Protein AF-A0A7C1IAZ4-F1 (afdb_monomer_lite)

Secondary structure (DSSP, 8-state):
-PPPB--TTSPPBPTTS--EEESB-TTSS-BTTSTT--EEEE-TTSSEEEEE-SS-EEEEE--TTS--EEEEEPPP--PSSPP-

Foldseek 3Di:
DDDWDDAALDDTHDPPQLKAWDQADPVRPDGDPPPQFPTWIAHNVRQWIWTGGPHWIWIWGDDPVPDIDIDTRHHDDDDPPDDD

pLDDT: mean 92.22, std 8.54, range [45.84, 98.31]

Sequence (84 aa):
MTEPIRLPDLPPFSADSGMISLDRTSDGRFAVGRAGVRAVVATGDRKVEFVAYAEHTLALVTSALGYPAYYPVHPVAVERPVKA

Structure (mmCIF, N/CA/C/O backbone):
data_AF-A0A7C1IAZ4-F1
#
_entry.id   AF-A0A7C1IAZ4-F1
#
loop_
_atom_site.group_PDB
_atom_site.id
_atom_site.type_symbol
_atom_site.label_atom_id
_atom_site.label_alt_id
_atom_site.label_comp_id
_atom_site.label_asym_id
_atom_site.label_entity_id
_atom_site.label_seq_id
_atom_site.pdbx_PDB_ins_code
_atom_site.Cartn_x
_atom_site.Cartn_y
_atom_site.Cartn_z
_atom_site.occupancy
_atom_site.B_iso_or_equiv
_atom_site.auth_seq_id
_atom_sit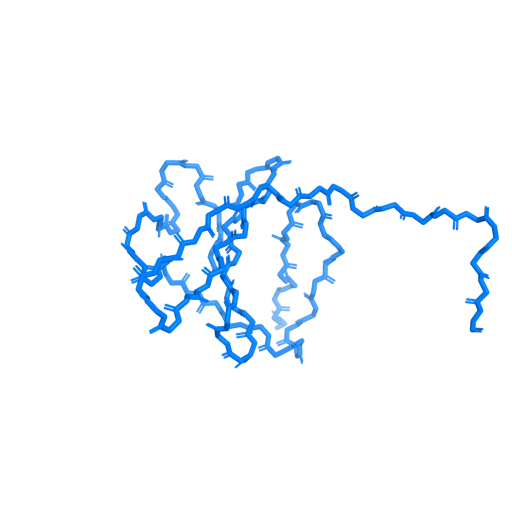e.auth_comp_id
_atom_site.auth_asym_id
_atom_site.auth_atom_id
_atom_site.pdbx_PDB_model_num
ATOM 1 N N . MET A 1 1 ? -0.489 -20.756 11.180 1.00 45.84 1 MET A N 1
ATOM 2 C CA . MET A 1 1 ? 0.564 -20.200 10.304 1.00 45.84 1 MET A CA 1
ATOM 3 C C . MET A 1 1 ? -0.056 -19.003 9.610 1.00 45.84 1 MET A C 1
ATOM 5 O O . MET A 1 1 ? -1.072 -19.191 8.957 1.00 45.84 1 MET A O 1
ATOM 9 N N . THR A 1 2 ? 0.442 -17.793 9.853 1.00 60.28 2 THR A N 1
ATOM 10 C CA . THR A 1 2 ? -0.127 -16.568 9.266 1.00 60.28 2 THR A CA 1
ATOM 11 C C . THR A 1 2 ? 0.425 -16.391 7.856 1.00 60.28 2 THR A C 1
ATOM 13 O O . THR A 1 2 ? 1.632 -16.517 7.654 1.00 60.28 2 THR A O 1
ATOM 16 N N . GLU A 1 3 ? -0.451 -16.171 6.879 1.00 72.31 3 GLU A N 1
ATOM 17 C CA . GLU A 1 3 ? -0.070 -16.048 5.471 1.00 72.31 3 GLU A CA 1
ATOM 18 C C . GLU A 1 3 ? 0.682 -14.724 5.222 1.00 72.31 3 GLU A C 1
ATOM 20 O O . GLU A 1 3 ? 0.298 -13.697 5.789 1.00 72.31 3 GLU A O 1
ATOM 25 N N . PRO A 1 4 ? 1.771 -14.718 4.427 1.00 80.06 4 PRO A N 1
ATOM 26 C CA . PRO A 1 4 ? 2.501 -13.494 4.113 1.00 80.06 4 PRO A CA 1
ATOM 27 C C . PRO A 1 4 ? 1.654 -12.540 3.267 1.00 80.06 4 PRO A C 1
ATOM 29 O O . PRO A 1 4 ? 0.923 -12.960 2.368 1.00 80.06 4 PRO A O 1
ATOM 32 N N . ILE A 1 5 ? 1.809 -11.239 3.508 1.00 87.38 5 ILE A N 1
ATOM 33 C CA . ILE A 1 5 ? 1.126 -10.199 2.738 1.00 87.38 5 ILE A CA 1
ATOM 34 C C . ILE A 1 5 ? 1.795 -10.105 1.366 1.00 87.38 5 ILE A C 1
ATOM 36 O O . ILE A 1 5 ? 3.006 -9.889 1.257 1.00 87.38 5 ILE A O 1
ATOM 40 N N . ARG A 1 6 ? 0.993 -10.264 0.308 1.00 90.94 6 ARG A N 1
ATOM 41 C CA . ARG A 1 6 ? 1.440 -10.145 -1.083 1.00 90.94 6 ARG A CA 1
ATOM 42 C C . ARG A 1 6 ? 0.859 -8.890 -1.713 1.00 90.94 6 ARG A C 1
ATOM 44 O O . ARG A 1 6 ? -0.346 -8.802 -1.931 1.00 90.94 6 ARG A O 1
ATOM 51 N N . LEU A 1 7 ? 1.741 -7.954 -2.030 1.00 94.00 7 LEU A N 1
ATOM 52 C CA . LEU A 1 7 ? 1.439 -6.761 -2.809 1.00 94.00 7 LEU A CA 1
ATOM 53 C C . LEU A 1 7 ? 2.218 -6.896 -4.124 1.00 94.00 7 LEU A C 1
ATOM 55 O O . LEU A 1 7 ? 3.437 -7.067 -4.057 1.00 94.00 7 LEU A O 1
ATOM 59 N N . PRO A 1 8 ? 1.570 -6.874 -5.303 1.00 94.75 8 PRO A N 1
ATOM 60 C CA . PRO A 1 8 ? 2.294 -6.754 -6.564 1.00 94.75 8 PRO A CA 1
ATOM 61 C C . PRO A 1 8 ? 3.281 -5.582 -6.523 1.00 94.75 8 PRO A C 1
ATOM 63 O O . PRO A 1 8 ? 3.059 -4.614 -5.794 1.00 94.75 8 PRO A O 1
ATOM 66 N N . ASP A 1 9 ? 4.368 -5.686 -7.284 1.00 93.25 9 ASP A N 1
ATOM 67 C CA . ASP A 1 9 ? 5.439 -4.681 -7.380 1.00 93.25 9 ASP A CA 1
ATOM 68 C C . ASP A 1 9 ? 6.339 -4.532 -6.137 1.00 93.25 9 ASP A C 1
ATOM 70 O O . ASP A 1 9 ? 7.396 -3.899 -6.212 1.00 93.25 9 ASP A O 1
ATOM 74 N N . LEU A 1 10 ? 5.989 -5.181 -5.020 1.00 92.94 10 LEU A N 1
ATOM 75 C CA . LEU A 1 10 ? 6.769 -5.201 -3.783 1.00 92.94 10 LEU A CA 1
ATOM 76 C C . LEU A 1 10 ? 7.178 -6.632 -3.389 1.00 92.94 10 LEU A C 1
ATOM 78 O O . LEU A 1 10 ? 6.475 -7.600 -3.693 1.00 92.94 10 LEU A O 1
ATOM 82 N N . PRO A 1 11 ? 8.303 -6.798 -2.668 1.00 90.81 11 PRO A N 1
ATOM 83 C CA . PRO A 1 11 ? 8.634 -8.067 -2.029 1.00 90.81 11 PRO A CA 1
ATOM 84 C C . PRO A 1 11 ? 7.539 -8.515 -1.041 1.00 90.81 11 PRO A C 1
ATOM 86 O O . PRO A 1 11 ? 6.834 -7.675 -0.480 1.00 90.81 11 PRO A O 1
ATOM 89 N N . PRO A 1 12 ? 7.392 -9.828 -0.786 1.00 90.50 12 PRO A N 1
ATOM 90 C CA . PRO A 1 12 ? 6.436 -10.317 0.201 1.00 90.50 12 PRO A CA 1
ATOM 91 C C . PRO A 1 12 ? 6.805 -9.830 1.605 1.00 90.50 12 PRO A C 1
ATOM 93 O O . PRO A 1 12 ? 7.973 -9.870 1.996 1.00 90.50 12 PRO A O 1
ATOM 96 N N . PHE A 1 13 ? 5.797 -9.441 2.383 1.00 91.00 13 PHE A N 1
ATOM 97 C CA . PHE A 1 13 ? 5.977 -9.046 3.777 1.00 91.00 13 PHE A CA 1
ATOM 98 C C . PHE A 1 13 ? 5.570 -10.183 4.707 1.00 91.00 13 PHE A C 1
ATOM 100 O O . PHE A 1 13 ? 4.551 -10.852 4.509 1.00 91.00 13 PHE A O 1
ATOM 107 N N . SER A 1 14 ? 6.370 -10.399 5.744 1.00 91.12 14 SER A N 1
ATOM 108 C CA . SER A 1 14 ? 6.030 -11.314 6.824 1.00 91.12 14 SER A CA 1
ATOM 109 C C . SER A 1 14 ? 4.894 -10.755 7.687 1.00 91.12 14 SER A C 1
ATOM 111 O O . SER A 1 14 ? 4.588 -9.559 7.676 1.00 91.12 14 SER A O 1
ATOM 113 N N . ALA A 1 15 ? 4.260 -11.633 8.462 1.00 85.69 15 ALA A N 1
ATOM 114 C CA . ALA A 1 15 ? 3.161 -11.254 9.347 1.00 85.69 15 ALA A CA 1
ATOM 115 C C . ALA A 1 15 ? 3.592 -10.320 10.497 1.00 85.69 15 ALA A C 1
ATOM 117 O O . ALA A 1 15 ? 2.764 -9.605 11.050 1.00 85.69 15 ALA A O 1
ATOM 118 N N . ASP A 1 16 ? 4.878 -10.309 10.849 1.00 90.31 16 ASP A N 1
ATOM 119 C CA . ASP A 1 16 ? 5.495 -9.452 11.867 1.00 90.31 16 ASP A CA 1
ATOM 120 C C . ASP A 1 16 ? 6.086 -8.152 11.292 1.00 90.31 16 ASP A C 1
ATOM 122 O O . ASP A 1 16 ? 6.709 -7.384 12.017 1.00 90.31 16 ASP A O 1
ATOM 126 N N . SER A 1 17 ? 5.843 -7.853 10.010 1.00 91.75 17 SER A N 1
ATOM 127 C CA . SER A 1 17 ? 6.319 -6.627 9.345 1.00 91.75 17 SER A CA 1
ATOM 128 C C . SER A 1 17 ? 5.759 -5.321 9.929 1.00 91.75 17 SER A C 1
ATOM 130 O O . SER A 1 17 ? 6.208 -4.238 9.558 1.00 91.75 17 SER A O 1
ATOM 132 N N . GLY A 1 18 ? 4.757 -5.394 10.812 1.00 93.31 18 GLY A N 1
ATOM 133 C CA . GLY A 1 18 ? 4.065 -4.229 11.371 1.00 93.31 18 GLY A CA 1
ATOM 134 C C . GLY A 1 18 ? 3.024 -3.614 10.431 1.00 93.31 18 GLY A C 1
ATOM 135 O O . GLY A 1 18 ? 2.418 -2.598 10.772 1.00 93.31 18 GLY A O 1
ATOM 136 N N . MET A 1 19 ? 2.802 -4.220 9.263 1.00 95.00 19 MET A N 1
ATOM 137 C CA . MET A 1 19 ? 1.702 -3.868 8.375 1.00 95.00 19 MET A CA 1
ATOM 138 C C . MET A 1 19 ? 0.346 -4.275 8.961 1.00 95.00 19 MET A C 1
ATOM 140 O O . MET A 1 19 ? 0.223 -5.271 9.673 1.00 95.00 19 MET A O 1
ATOM 144 N N . ILE A 1 20 ? -0.683 -3.493 8.647 1.00 95.62 20 ILE A N 1
ATOM 145 C CA . ILE A 1 20 ? -2.019 -3.614 9.233 1.00 95.62 20 ILE A CA 1
ATOM 146 C C . ILE A 1 20 ? -3.022 -3.884 8.115 1.00 95.62 20 ILE A C 1
ATOM 148 O O . ILE A 1 20 ? -3.257 -3.015 7.279 1.00 95.62 20 ILE A O 1
ATOM 152 N N . SER A 1 21 ? -3.641 -5.062 8.103 1.00 95.38 21 SER A N 1
ATOM 153 C CA . SER A 1 21 ? -4.720 -5.376 7.157 1.00 95.38 21 SER A CA 1
ATOM 154 C C . SER A 1 21 ? -5.969 -4.538 7.441 1.00 95.38 21 SER A C 1
ATOM 156 O O . SER A 1 21 ? -6.375 -4.398 8.595 1.00 95.38 21 SER A O 1
ATOM 158 N N . LEU A 1 22 ? -6.591 -4.012 6.386 1.00 96.88 22 LEU A N 1
ATOM 159 C CA . LEU A 1 22 ? -7.812 -3.211 6.439 1.00 96.88 22 LEU A CA 1
ATOM 160 C C . LEU A 1 22 ? -8.867 -3.775 5.479 1.00 96.88 22 LEU A C 1
ATOM 162 O O . LEU A 1 22 ? -8.540 -4.304 4.418 1.00 96.88 22 LEU A O 1
ATOM 166 N N . ASP A 1 23 ? -10.146 -3.580 5.803 1.00 97.81 23 ASP A N 1
ATOM 167 C CA . ASP A 1 23 ? -11.248 -3.949 4.900 1.00 97.81 23 ASP A CA 1
ATOM 168 C C . ASP A 1 23 ? -11.423 -2.949 3.745 1.00 97.81 23 ASP A C 1
ATOM 170 O O . ASP A 1 23 ? -11.979 -3.282 2.694 1.00 97.81 23 ASP A O 1
ATOM 174 N N . ARG A 1 24 ? -10.991 -1.697 3.945 1.00 98.12 24 ARG A N 1
ATOM 175 C CA . ARG A 1 24 ? -11.117 -0.586 2.993 1.00 98.12 24 ARG A CA 1
ATOM 176 C C . ARG A 1 24 ? -10.099 0.518 3.257 1.00 98.12 24 ARG A C 1
ATOM 178 O O . ARG A 1 24 ? -9.582 0.606 4.369 1.00 98.12 24 ARG A O 1
ATOM 185 N N . THR A 1 25 ? -9.865 1.369 2.260 1.00 97.75 25 THR A N 1
ATOM 186 C CA . THR A 1 25 ? -9.046 2.577 2.420 1.00 97.75 25 THR A CA 1
ATOM 187 C C . THR A 1 25 ? -9.722 3.597 3.334 1.00 97.75 25 THR A C 1
ATOM 189 O O . THR A 1 25 ? -10.954 3.630 3.431 1.00 97.75 25 THR A O 1
ATOM 192 N N . SER A 1 26 ? -8.941 4.449 3.999 1.00 95.75 26 SER A N 1
ATOM 193 C CA . SER A 1 26 ? -9.455 5.480 4.919 1.00 95.75 26 SER A CA 1
ATOM 194 C C . SER A 1 26 ? -10.348 6.519 4.243 1.00 95.75 26 SER A C 1
ATOM 196 O O . SER A 1 26 ? -11.269 7.036 4.872 1.00 95.75 26 SER A O 1
ATOM 198 N N . ASP A 1 27 ? -10.135 6.787 2.956 1.00 94.94 27 ASP A N 1
ATOM 199 C CA . ASP A 1 27 ? -11.000 7.649 2.142 1.00 94.94 27 ASP A CA 1
ATOM 200 C C . ASP A 1 27 ? -12.247 6.926 1.588 1.00 94.94 27 ASP A C 1
ATOM 202 O O . ASP A 1 27 ? -13.080 7.532 0.913 1.00 94.94 27 ASP A O 1
ATOM 206 N N . GLY A 1 28 ? -12.377 5.624 1.863 1.00 95.69 28 GLY A N 1
ATOM 207 C CA . GLY A 1 28 ? -13.512 4.784 1.493 1.00 95.69 28 GLY A CA 1
ATOM 208 C C . GLY A 1 28 ? -13.605 4.407 0.014 1.00 95.69 28 GLY A C 1
ATOM 209 O O . GLY A 1 28 ? -14.575 3.745 -0.361 1.00 95.69 28 GLY A O 1
ATOM 210 N N . ARG A 1 29 ? -12.642 4.795 -0.833 1.00 96.44 29 ARG A N 1
ATOM 211 C CA . ARG A 1 29 ? -12.715 4.562 -2.288 1.00 96.44 29 ARG A CA 1
ATOM 212 C C . ARG A 1 29 ? -12.524 3.105 -2.688 1.00 96.44 29 ARG A C 1
ATOM 214 O O . ARG A 1 29 ? -13.142 2.664 -3.655 1.00 96.44 29 ARG A O 1
ATOM 221 N N . PHE A 1 30 ? -11.698 2.358 -1.958 1.00 98.06 30 PHE A N 1
ATOM 222 C CA . PHE A 1 30 ? -11.382 0.966 -2.276 1.00 98.06 30 PHE A CA 1
ATOM 223 C C . PHE A 1 30 ? -11.685 0.053 -1.097 1.00 98.06 30 PHE A C 1
ATOM 225 O O . PHE A 1 30 ? -11.425 0.401 0.050 1.00 98.06 30 PHE A O 1
ATOM 232 N N . ALA A 1 31 ? -12.225 -1.131 -1.383 1.00 98.12 31 ALA A N 1
ATOM 233 C CA . ALA A 1 31 ? -12.567 -2.137 -0.384 1.00 98.12 31 ALA A CA 1
ATOM 234 C C . ALA A 1 31 ? -12.205 -3.533 -0.890 1.00 98.12 31 ALA A C 1
ATOM 236 O O . ALA A 1 31 ? -12.394 -3.832 -2.071 1.00 98.12 31 ALA A O 1
ATOM 237 N N . VAL A 1 32 ? -11.717 -4.390 0.005 1.00 97.75 32 VAL A N 1
ATOM 238 C CA . VAL A 1 32 ? -11.328 -5.768 -0.322 1.00 97.75 32 VAL A CA 1
ATOM 239 C C . VAL A 1 32 ? -12.511 -6.525 -0.935 1.00 97.75 32 VAL A C 1
ATOM 241 O O . VAL A 1 32 ? -13.649 -6.426 -0.474 1.00 97.75 32 VAL A O 1
ATOM 244 N N . GLY A 1 33 ? -12.255 -7.259 -2.021 1.00 97.38 33 GLY A N 1
ATOM 245 C CA . GLY A 1 33 ? -13.273 -8.019 -2.751 1.00 97.38 33 GLY A CA 1
ATOM 246 C C . GLY A 1 33 ? -14.172 -7.177 -3.665 1.00 97.38 33 GLY A C 1
ATOM 247 O O . GLY A 1 33 ? -15.111 -7.711 -4.256 1.00 97.38 33 GLY A O 1
ATOM 248 N N . ARG A 1 34 ? -13.913 -5.871 -3.815 1.00 97.69 34 ARG A N 1
ATOM 249 C CA . ARG A 1 34 ? -14.648 -4.976 -4.725 1.00 97.69 34 ARG A CA 1
ATOM 250 C C . ARG A 1 34 ? -13.744 -4.49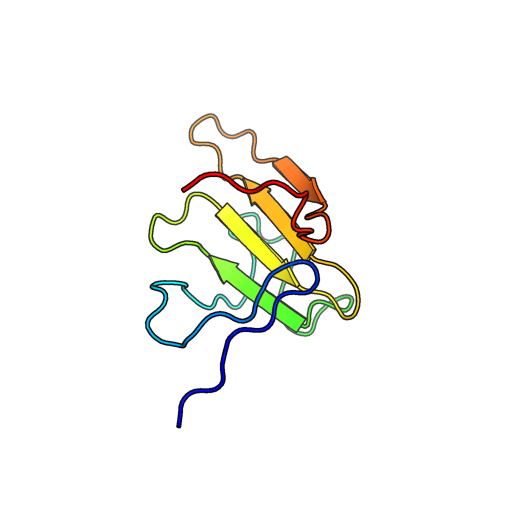4 -5.851 1.00 97.69 34 ARG A C 1
ATOM 252 O O . ARG A 1 34 ? -12.573 -4.227 -5.627 1.00 97.69 34 ARG A O 1
ATOM 259 N N . ALA A 1 35 ? -14.297 -4.370 -7.059 1.00 95.94 35 ALA A N 1
ATOM 260 C CA . ALA A 1 35 ? -13.612 -3.793 -8.223 1.00 95.94 35 ALA A CA 1
ATOM 261 C C . ALA A 1 35 ? -12.195 -4.360 -8.491 1.00 95.94 35 ALA A C 1
ATOM 263 O O . ALA A 1 35 ? -11.317 -3.647 -8.959 1.00 95.94 35 ALA A O 1
ATOM 264 N N . GLY A 1 36 ? -11.962 -5.641 -8.179 1.00 96.44 36 GLY A N 1
ATOM 265 C CA . GLY A 1 36 ? -10.665 -6.302 -8.376 1.00 96.44 36 GLY A CA 1
ATOM 266 C C . GLY A 1 36 ? -9.639 -6.110 -7.250 1.00 96.44 36 GLY A C 1
ATOM 267 O O . GLY A 1 36 ? -8.547 -6.669 -7.345 1.00 96.44 36 GLY A O 1
ATOM 268 N N . VAL A 1 37 ? -9.978 -5.383 -6.180 1.00 97.88 37 VAL A N 1
ATOM 269 C CA . VAL A 1 37 ? -9.118 -5.210 -5.000 1.00 97.88 37 VAL A CA 1
ATOM 270 C C . VAL A 1 37 ? -8.999 -6.532 -4.245 1.00 97.88 37 VAL A C 1
ATOM 272 O O . VAL A 1 37 ? -9.999 -7.114 -3.817 1.00 97.88 37 VAL A O 1
ATOM 275 N N . ARG A 1 38 ? -7.764 -6.995 -4.054 1.00 96.81 38 ARG A N 1
ATOM 276 C CA . ARG A 1 38 ? -7.434 -8.244 -3.352 1.00 96.81 38 ARG A CA 1
ATOM 277 C C . ARG A 1 38 ? -7.047 -8.023 -1.897 1.00 96.81 38 ARG A C 1
ATOM 279 O O . ARG A 1 38 ? -7.371 -8.861 -1.065 1.00 96.81 38 ARG A O 1
ATOM 286 N N . ALA A 1 39 ? -6.383 -6.913 -1.593 1.00 96.62 39 ALA A N 1
ATOM 287 C CA . ALA A 1 39 ? -6.003 -6.555 -0.233 1.00 96.62 39 ALA A CA 1
ATOM 288 C C . ALA A 1 39 ? -5.911 -5.035 -0.078 1.00 96.62 39 ALA A C 1
ATOM 290 O O . ALA A 1 39 ? -5.547 -4.331 -1.023 1.00 96.62 39 ALA A O 1
ATOM 291 N N . VAL A 1 40 ? -6.209 -4.553 1.128 1.00 97.81 40 VAL A N 1
ATOM 292 C CA . VAL A 1 40 ? -5.875 -3.200 1.572 1.00 97.81 40 VAL A CA 1
ATOM 293 C C . VAL A 1 40 ? -5.037 -3.325 2.837 1.00 97.81 40 VAL A C 1
ATOM 295 O O . VAL A 1 40 ? -5.408 -4.051 3.760 1.00 97.81 40 VAL A O 1
ATOM 298 N N . VAL A 1 41 ? -3.882 -2.666 2.865 1.00 97.38 41 VAL A N 1
ATOM 299 C CA . VAL A 1 41 ? -2.911 -2.807 3.955 1.00 97.38 41 VAL A CA 1
ATOM 300 C C . VAL A 1 41 ? -2.289 -1.456 4.278 1.00 97.38 41 VAL A C 1
ATOM 302 O O . VAL A 1 41 ? -1.785 -0.790 3.384 1.00 97.38 41 VAL A O 1
ATOM 305 N N . ALA A 1 42 ? -2.283 -1.051 5.543 1.00 97.38 42 ALA A N 1
ATOM 306 C CA . ALA A 1 42 ? -1.612 0.161 5.999 1.00 97.38 42 ALA A CA 1
ATOM 307 C C . ALA A 1 42 ? -0.207 -0.123 6.539 1.00 97.38 42 ALA A C 1
ATOM 309 O O . ALA A 1 42 ? 0.053 -1.177 7.128 1.00 97.38 42 ALA A O 1
ATOM 310 N N . THR A 1 43 ? 0.685 0.856 6.408 1.00 96.06 43 THR A N 1
ATOM 311 C CA . THR A 1 43 ? 1.927 0.905 7.185 1.00 96.06 43 THR A CA 1
ATOM 312 C C . THR A 1 43 ? 1.620 1.017 8.681 1.00 96.06 43 THR A C 1
ATOM 314 O O . THR A 1 43 ? 0.559 1.505 9.079 1.00 96.06 43 THR A O 1
ATOM 317 N N . GLY A 1 44 ? 2.556 0.600 9.540 1.00 95.12 44 GLY A N 1
ATOM 318 C CA . GLY A 1 44 ? 2.360 0.646 10.996 1.00 95.12 44 GLY A CA 1
ATOM 319 C C . GLY A 1 44 ? 2.100 2.057 11.546 1.00 95.12 44 GLY A C 1
ATOM 320 O O . GLY A 1 44 ? 1.356 2.223 12.512 1.00 95.12 44 GLY A O 1
ATOM 321 N N . ASP A 1 45 ? 2.644 3.085 10.888 1.00 94.75 45 ASP A N 1
ATOM 322 C CA . ASP A 1 45 ? 2.398 4.499 11.202 1.00 94.75 45 ASP A CA 1
ATOM 323 C C . ASP A 1 45 ? 1.130 5.077 10.543 1.00 94.75 45 ASP A C 1
ATOM 325 O O . ASP A 1 45 ? 0.791 6.235 10.784 1.00 94.75 45 ASP A O 1
ATOM 329 N N . ARG A 1 46 ? 0.422 4.276 9.732 1.00 94.38 46 ARG A N 1
ATOM 330 C CA . ARG A 1 46 ? -0.813 4.611 8.999 1.00 94.38 46 ARG A CA 1
ATOM 331 C C . ARG A 1 46 ? -0.703 5.807 8.045 1.00 94.38 46 ARG A C 1
ATOM 333 O O . ARG A 1 46 ? -1.717 6.391 7.661 1.00 94.38 46 ARG A O 1
ATOM 340 N N . LYS A 1 47 ? 0.512 6.177 7.634 1.00 95.56 47 LYS A N 1
ATOM 341 C CA . LYS A 1 47 ? 0.716 7.254 6.651 1.00 95.56 47 LYS A CA 1
ATOM 342 C C . LYS A 1 47 ? 0.469 6.810 5.217 1.00 95.56 47 LYS A C 1
ATOM 344 O O . LYS A 1 47 ? 0.143 7.638 4.371 1.00 95.56 47 LYS A O 1
ATOM 349 N N . VAL A 1 48 ? 0.648 5.523 4.933 1.00 97.50 48 VAL A N 1
ATOM 350 C CA . VAL A 1 48 ? 0.436 4.969 3.597 1.00 97.50 48 VAL A CA 1
ATOM 351 C C . VAL A 1 48 ? -0.455 3.742 3.690 1.00 97.50 48 VAL A C 1
ATOM 353 O O . VAL A 1 48 ? -0.250 2.875 4.540 1.00 97.50 48 VAL A O 1
ATOM 356 N N . GLU A 1 49 ? -1.430 3.667 2.793 1.00 98.25 49 GLU A N 1
ATOM 357 C CA . GLU A 1 49 ? -2.252 2.483 2.567 1.00 98.25 49 GLU A CA 1
ATOM 358 C C . GLU A 1 49 ? -1.977 1.943 1.165 1.00 98.25 49 GLU A C 1
ATOM 360 O O . GLU A 1 49 ? -2.016 2.676 0.180 1.00 98.25 49 GLU A O 1
ATOM 365 N N . PHE A 1 50 ? -1.707 0.651 1.058 1.00 98.06 50 PHE A N 1
ATOM 366 C CA . PHE A 1 50 ? -1.539 -0.049 -0.202 1.00 98.06 50 PHE A CA 1
ATOM 367 C C . PHE A 1 50 ? -2.843 -0.726 -0.602 1.00 98.06 50 PHE A C 1
ATOM 369 O O . PHE A 1 50 ? -3.471 -1.407 0.209 1.00 98.06 50 PHE A O 1
ATOM 376 N N . VAL A 1 51 ? -3.221 -0.572 -1.867 1.00 98.25 51 VAL A N 1
ATOM 377 C CA . VAL A 1 51 ? -4.354 -1.254 -2.499 1.00 98.25 51 VAL A CA 1
ATOM 378 C C . VAL A 1 51 ? -3.789 -2.208 -3.539 1.00 98.25 51 VAL A C 1
ATOM 380 O O . VAL A 1 51 ? -3.316 -1.776 -4.590 1.00 98.25 51 VAL A O 1
ATOM 383 N N . ALA A 1 52 ? -3.816 -3.503 -3.236 1.00 97.69 52 ALA A N 1
ATOM 384 C CA . ALA A 1 52 ? -3.309 -4.532 -4.134 1.00 97.69 52 ALA A CA 1
ATOM 385 C C . ALA A 1 52 ? -4.410 -5.045 -5.059 1.00 97.69 52 ALA A C 1
ATOM 387 O O . ALA A 1 52 ? -5.476 -5.479 -4.608 1.00 97.69 52 ALA A O 1
ATOM 388 N N . TYR A 1 53 ? -4.105 -5.062 -6.350 1.00 97.06 53 TYR A N 1
ATOM 389 C CA . TYR A 1 53 ? -4.878 -5.740 -7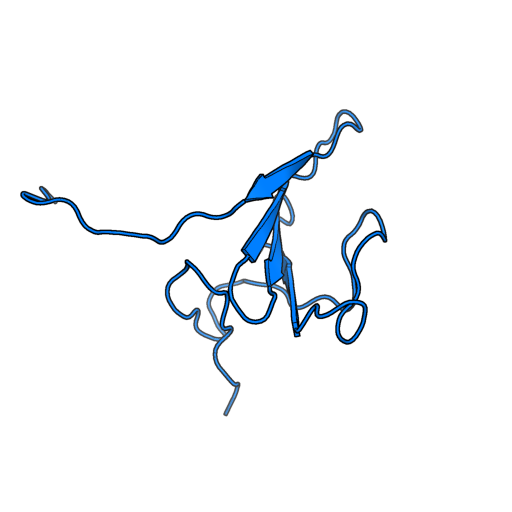.382 1.00 97.06 53 TYR A CA 1
ATOM 390 C C . TYR A 1 53 ? -4.210 -7.066 -7.751 1.00 97.06 53 TYR A C 1
ATOM 392 O O . TYR A 1 53 ? -3.322 -7.564 -7.060 1.00 97.06 53 TYR A O 1
ATOM 400 N N . ALA A 1 54 ? -4.669 -7.684 -8.838 1.00 96.12 54 ALA A N 1
ATOM 401 C CA . ALA A 1 54 ? -4.048 -8.892 -9.360 1.00 96.12 54 ALA A CA 1
ATOM 402 C C . ALA A 1 54 ? -2.620 -8.666 -9.872 1.00 96.12 54 ALA A C 1
ATOM 404 O O . ALA A 1 54 ? -1.772 -9.533 -9.679 1.00 96.12 54 ALA A O 1
ATOM 405 N N . GLU A 1 55 ? -2.384 -7.523 -10.515 1.00 95.50 55 GLU A N 1
ATOM 406 C CA . GLU A 1 55 ? -1.183 -7.280 -11.323 1.00 95.50 55 GLU A CA 1
ATOM 407 C C . GLU A 1 55 ? -0.397 -6.041 -10.899 1.00 95.50 55 GLU A C 1
ATOM 409 O O . GLU A 1 55 ? 0.750 -5.904 -11.296 1.00 95.50 55 GLU A O 1
ATOM 414 N N . HIS A 1 56 ? -0.996 -5.146 -10.111 1.00 96.69 56 HIS A N 1
ATOM 415 C CA . HIS A 1 56 ? -0.356 -3.905 -9.687 1.00 96.69 56 HIS A CA 1
ATOM 416 C C . HIS A 1 56 ? -0.806 -3.492 -8.284 1.00 96.69 56 HIS A C 1
ATOM 418 O O . HIS A 1 56 ? -1.826 -3.975 -7.775 1.00 96.69 56 HIS A O 1
ATOM 424 N N . THR A 1 57 ? -0.071 -2.560 -7.684 1.00 98.12 57 THR A N 1
ATOM 425 C CA . THR A 1 57 ? -0.422 -1.938 -6.401 1.00 98.12 57 THR A CA 1
ATOM 426 C C . THR A 1 57 ? -0.553 -0.422 -6.543 1.00 98.12 57 THR A C 1
ATOM 428 O O . THR A 1 57 ? 0.222 0.226 -7.245 1.00 98.12 57 THR A O 1
ATOM 431 N N . LEU A 1 58 ? -1.527 0.168 -5.849 1.00 98.19 58 LEU A N 1
ATOM 432 C CA . LEU A 1 58 ? -1.599 1.615 -5.631 1.00 98.19 58 LEU A CA 1
ATOM 433 C C . LEU A 1 58 ? -1.196 1.948 -4.195 1.00 98.19 58 LEU A C 1
ATOM 435 O O . LEU A 1 58 ? -1.536 1.209 -3.275 1.00 98.19 58 LEU A O 1
ATOM 439 N N . ALA A 1 59 ? -0.533 3.082 -4.000 1.00 98.19 59 ALA A N 1
ATOM 440 C CA . ALA A 1 59 ? -0.253 3.658 -2.692 1.00 98.19 59 ALA A CA 1
ATOM 441 C C . ALA A 1 59 ? -1.110 4.911 -2.487 1.00 98.19 59 ALA A C 1
ATOM 443 O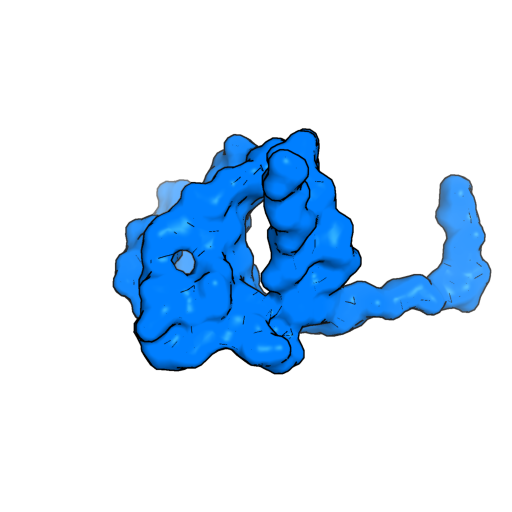 O . ALA A 1 59 ? -0.975 5.889 -3.223 1.00 98.19 59 ALA A O 1
ATOM 444 N N . LEU A 1 60 ? -1.975 4.881 -1.479 1.00 98.31 60 LEU A N 1
ATOM 445 C CA . LEU A 1 60 ? -2.658 6.044 -0.935 1.00 98.31 60 LEU A CA 1
ATOM 446 C C . LEU A 1 60 ? -1.770 6.670 0.136 1.00 98.31 60 LEU A C 1
ATOM 448 O O . LEU A 1 60 ? -1.594 6.103 1.213 1.00 98.31 60 LEU A O 1
ATOM 452 N N . VAL A 1 61 ? -1.235 7.853 -0.143 1.00 97.19 61 VAL A N 1
ATOM 453 C CA . VAL A 1 61 ? -0.517 8.648 0.856 1.00 97.19 61 VAL A CA 1
ATOM 454 C C . VAL A 1 61 ? -1.537 9.495 1.606 1.00 97.19 61 VAL A C 1
ATOM 456 O O . VAL A 1 61 ? -2.165 10.385 1.022 1.00 97.19 61 VAL A O 1
ATOM 459 N N . THR A 1 62 ? -1.720 9.209 2.895 1.00 92.38 62 THR A N 1
ATOM 460 C CA . THR A 1 62 ? -2.611 9.989 3.753 1.00 92.38 62 THR A CA 1
ATOM 461 C C . THR A 1 62 ? -1.965 11.341 4.053 1.00 92.38 62 THR A C 1
ATOM 463 O O . THR A 1 62 ? -0.750 11.467 4.219 1.00 92.38 62 THR A O 1
ATOM 466 N N . SER A 1 63 ? -2.775 12.399 4.067 1.00 88.94 63 SER A N 1
ATOM 467 C CA . SER A 1 63 ? -2.298 13.768 4.263 1.00 88.94 63 SER A CA 1
ATOM 468 C C . SER A 1 63 ? -3.080 14.432 5.381 1.00 88.94 63 SER A C 1
ATOM 470 O O . SER A 1 63 ? -4.300 14.571 5.296 1.00 88.94 63 SER A O 1
ATOM 472 N N . ALA A 1 64 ? -2.369 14.909 6.405 1.00 86.38 64 ALA A N 1
ATOM 473 C CA . ALA A 1 64 ? -2.964 15.678 7.498 1.00 86.38 64 ALA A CA 1
ATOM 474 C C . ALA A 1 64 ? -3.556 17.023 7.032 1.00 86.38 64 ALA A C 1
ATOM 476 O O . ALA A 1 64 ? -4.355 17.622 7.743 1.00 86.38 64 ALA A O 1
ATOM 477 N N . LEU A 1 65 ? -3.193 17.487 5.830 1.00 89.00 65 LEU A N 1
ATOM 478 C CA . LEU A 1 65 ? -3.737 18.700 5.214 1.00 89.00 65 LEU A CA 1
ATOM 479 C C . LEU A 1 65 ? -5.050 18.451 4.452 1.00 89.00 65 LEU A C 1
ATOM 481 O O . LEU A 1 65 ? -5.591 19.384 3.868 1.00 89.00 65 LEU A O 1
ATOM 485 N N . GLY A 1 66 ? -5.554 17.212 4.429 1.00 88.25 66 GLY A N 1
ATOM 486 C CA . GLY A 1 66 ? -6.826 16.867 3.784 1.00 88.25 66 GLY A CA 1
ATOM 487 C C . GLY A 1 66 ? -6.744 16.622 2.275 1.00 88.25 66 GLY A C 1
ATOM 488 O O . GLY A 1 66 ? -7.777 16.494 1.627 1.00 88.25 66 GLY A O 1
ATOM 489 N N . TYR A 1 67 ? -5.534 16.515 1.717 1.00 90.44 67 TYR A N 1
ATOM 490 C CA . TYR A 1 67 ? -5.304 16.238 0.293 1.00 90.44 67 TYR A CA 1
ATOM 491 C C . TYR A 1 67 ? -4.563 14.907 0.106 1.00 90.44 67 TYR A C 1
ATOM 493 O O . TYR A 1 67 ? -3.356 14.913 -0.153 1.00 90.44 67 TYR A O 1
ATOM 501 N N . PRO A 1 68 ? -5.232 13.756 0.312 1.00 95.06 68 PRO A N 1
ATOM 502 C CA . PRO A 1 68 ? -4.624 12.458 0.060 1.00 95.06 68 PRO A CA 1
ATOM 503 C C . PRO A 1 68 ? -4.463 12.218 -1.447 1.00 95.06 68 PRO A C 1
ATOM 505 O O . PRO A 1 68 ? -5.246 12.719 -2.259 1.00 95.06 68 PRO A O 1
ATOM 508 N N . ALA A 1 69 ? -3.451 11.439 -1.822 1.00 97.00 69 ALA A N 1
ATOM 509 C CA . ALA A 1 69 ? -3.128 11.175 -3.221 1.00 97.00 69 ALA A CA 1
ATOM 510 C C . ALA A 1 69 ? -2.803 9.701 -3.462 1.00 97.00 69 ALA A C 1
ATOM 512 O O . ALA A 1 69 ? -2.216 9.03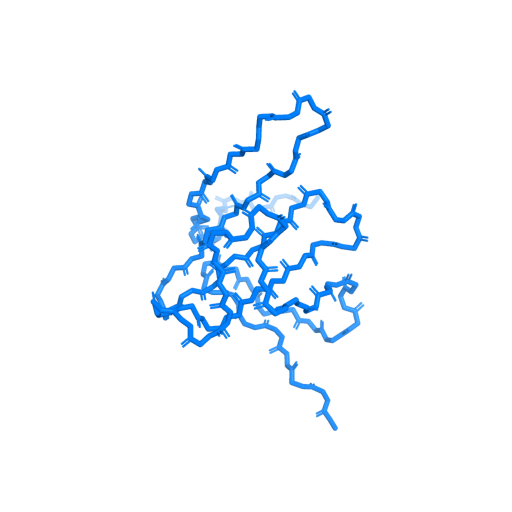7 -2.608 1.00 97.00 69 ALA A O 1
ATOM 513 N N . TYR A 1 70 ? -3.170 9.225 -4.652 1.00 97.94 70 TYR A N 1
ATOM 514 C CA . TYR A 1 70 ? -2.857 7.884 -5.127 1.00 97.94 70 TYR A CA 1
ATOM 515 C C . TYR A 1 70 ? -1.692 7.925 -6.104 1.00 97.94 70 TYR A C 1
ATOM 517 O O . TYR A 1 70 ? -1.713 8.698 -7.063 1.00 97.94 70 TYR A O 1
ATOM 525 N N . TYR A 1 71 ? -0.731 7.035 -5.894 1.00 97.62 71 TYR A N 1
ATOM 526 C CA . TYR A 1 71 ? 0.387 6.814 -6.802 1.00 97.62 71 TYR A CA 1
ATOM 527 C C . TYR A 1 71 ? 0.464 5.336 -7.192 1.00 97.62 71 TYR A C 1
ATOM 529 O O . TYR A 1 71 ? 0.193 4.476 -6.348 1.00 97.62 71 TYR A O 1
ATOM 537 N N . PRO A 1 72 ? 0.832 5.009 -8.443 1.00 97.44 72 PRO A N 1
ATOM 538 C CA . PRO A 1 72 ? 1.199 3.644 -8.784 1.00 97.44 72 PRO A CA 1
ATOM 539 C C . PRO A 1 72 ? 2.459 3.244 -8.010 1.00 97.44 72 PRO A C 1
ATOM 541 O O . PRO A 1 72 ? 3.401 4.029 -7.889 1.00 97.44 72 PRO A O 1
ATOM 544 N N . VAL A 1 73 ? 2.484 2.020 -7.490 1.00 97.25 73 VAL A N 1
ATOM 545 C CA . VAL A 1 73 ? 3.718 1.404 -7.002 1.00 97.25 73 VAL A CA 1
ATOM 546 C C . VAL A 1 73 ? 4.391 0.743 -8.194 1.00 97.25 73 VAL A C 1
ATOM 548 O O . VAL A 1 73 ? 3.774 -0.047 -8.900 1.00 97.25 73 VAL A O 1
ATOM 551 N N . HIS A 1 74 ? 5.646 1.095 -8.448 1.00 94.19 74 HIS A N 1
ATOM 552 C CA . HIS A 1 74 ? 6.415 0.498 -9.532 1.00 94.19 74 HIS A CA 1
ATOM 553 C C . HIS A 1 74 ? 7.203 -0.718 -9.037 1.00 94.19 74 HIS A C 1
ATOM 555 O O . HIS A 1 74 ? 7.642 -0.709 -7.882 1.00 94.19 74 HIS A O 1
ATOM 561 N N . PRO A 1 75 ? 7.416 -1.736 -9.894 1.00 92.25 75 PRO A N 1
ATOM 562 C CA . PRO A 1 75 ? 8.201 -2.907 -9.537 1.00 92.25 75 PRO A CA 1
ATOM 563 C C . PRO A 1 75 ? 9.571 -2.522 -8.981 1.00 92.25 75 PRO A C 1
ATOM 565 O O . PRO A 1 75 ? 10.338 -1.805 -9.627 1.00 92.25 75 PRO A O 1
ATOM 568 N N . VAL A 1 76 ? 9.900 -3.035 -7.797 1.00 88.50 76 VAL A N 1
ATOM 569 C CA . VAL A 1 76 ? 11.256 -2.918 -7.252 1.00 88.50 76 VAL A CA 1
ATOM 570 C C . VAL A 1 76 ? 12.238 -3.708 -8.120 1.00 88.50 76 VAL A C 1
ATOM 572 O O . VAL A 1 76 ? 12.063 -4.904 -8.354 1.00 88.50 76 VAL A O 1
ATOM 575 N N . ALA A 1 77 ? 13.318 -3.045 -8.533 1.00 85.50 77 ALA A N 1
ATOM 576 C CA . ALA A 1 77 ? 14.457 -3.651 -9.211 1.00 85.50 77 ALA A CA 1
ATOM 577 C C . ALA A 1 77 ? 15.763 -3.263 -8.504 1.00 85.50 77 ALA A C 1
ATOM 579 O O . ALA A 1 77 ? 15.900 -2.161 -7.976 1.00 85.50 77 ALA A O 1
ATOM 580 N N . VAL A 1 78 ? 16.731 -4.180 -8.486 1.00 83.31 78 VAL A N 1
ATOM 581 C CA . VAL A 1 78 ? 18.065 -3.922 -7.933 1.00 83.31 78 VAL A CA 1
ATOM 582 C C . VAL A 1 78 ? 19.000 -3.499 -9.061 1.00 83.31 78 VAL A C 1
ATOM 584 O O . VAL A 1 78 ? 19.345 -4.318 -9.913 1.00 83.31 78 VAL A O 1
ATOM 587 N N . GLU A 1 79 ? 19.464 -2.251 -9.035 1.00 83.81 79 GLU A N 1
ATOM 588 C CA . GLU A 1 79 ? 20.491 -1.749 -9.955 1.00 83.81 79 GLU A CA 1
ATOM 589 C C . GLU A 1 79 ? 21.893 -1.893 -9.338 1.00 83.81 79 GLU A C 1
ATOM 591 O O . GLU A 1 79 ? 22.142 -1.481 -8.205 1.00 83.81 79 GLU A O 1
ATOM 596 N N . ARG A 1 80 ? 22.823 -2.530 -10.062 1.00 85.12 80 ARG A N 1
ATOM 597 C CA . ARG A 1 80 ? 24.190 -2.827 -9.592 1.00 85.12 80 ARG A CA 1
ATOM 598 C C . ARG A 1 80 ? 25.208 -1.816 -10.151 1.00 85.12 80 ARG A C 1
ATOM 600 O O . ARG A 1 80 ? 25.055 -1.406 -11.298 1.00 85.12 80 ARG A O 1
ATOM 607 N N . PRO A 1 81 ? 26.294 -1.492 -9.417 1.00 86.12 81 PRO A N 1
ATOM 608 C CA . PRO A 1 81 ? 26.713 -2.1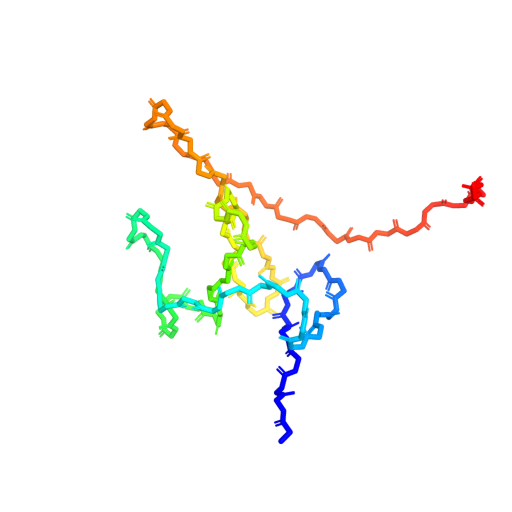04 -8.157 1.00 86.12 81 PRO A CA 1
ATOM 609 C C . PRO A 1 81 ? 26.018 -1.479 -6.942 1.00 86.12 81 PRO A C 1
ATOM 611 O O . PRO A 1 81 ? 26.123 -0.281 -6.695 1.00 86.12 81 PRO A O 1
ATOM 614 N N . VAL A 1 82 ? 25.362 -2.322 -6.144 1.00 79.12 82 VAL A N 1
ATOM 615 C CA . VAL A 1 82 ? 24.808 -1.923 -4.846 1.00 79.12 82 VAL A CA 1
ATOM 616 C C . VAL A 1 82 ? 25.974 -1.829 -3.867 1.00 79.12 82 VAL A C 1
ATOM 618 O O . VAL A 1 82 ? 26.672 -2.821 -3.649 1.00 79.12 82 VAL A O 1
ATOM 621 N N . LYS A 1 83 ? 26.221 -0.642 -3.315 1.00 76.06 83 LYS A N 1
ATOM 622 C CA . LYS A 1 83 ? 27.151 -0.463 -2.195 1.00 76.06 83 LYS A CA 1
ATOM 623 C C . LYS A 1 83 ? 26.346 -0.511 -0.898 1.00 76.06 83 LYS A C 1
ATOM 625 O O . LYS A 1 83 ? 25.274 0.087 -0.842 1.00 76.06 83 LYS A O 1
ATOM 630 N N . ALA A 1 84 ? 26.847 -1.277 0.067 1.00 72.62 84 ALA A N 1
ATOM 631 C CA . ALA A 1 84 ? 26.299 -1.353 1.417 1.00 72.62 84 ALA A CA 1
ATOM 632 C C . ALA A 1 84 ? 26.575 -0.064 2.200 1.00 72.62 84 ALA A C 1
ATOM 634 O O . ALA A 1 84 ? 27.621 0.569 1.918 1.00 72.62 84 ALA A O 1
#

Radius of gyration: 13.7 Å; chains: 1; bounding box: 42×39×23 Å